Protein AF-A0A7X8X560-F1 (afdb_monomer_lite)

Sequence (135 aa):
MAQVKATNNRFFSIAGFSLLFAYLLSFLFEGQVLYSMLAYNNVVGSPYILVAIIAHFAGLFSGGFFVKSQIIARYTMLGSMVICLMATVPFYFSPSLLWAVGLIVSGYAGGCAVASWGYSLKAFTSKNQRIKSCA

Secondary structure (DSSP, 8-state):
-HHHHHHHHHHHHHHHHHHHHHHIIIIITT-HHHHHHHHHTT---HHHHHHHHHHHHHHHHHHHHH--SHHHHHHHHHHHHHHHHHTTGGGGSSS-HHHHHHHHHHHHHHHHHHHHHHHHHHHHS-GGGSHHHH-

Structure (mmCIF, N/CA/C/O backbone):
data_AF-A0A7X8X560-F1
#
_entry.id   AF-A0A7X8X560-F1
#
loop_
_atom_site.group_PDB
_atom_site.id
_atom_site.type_symbol
_atom_site.label_atom_id
_atom_site.label_alt_id
_atom_site.label_comp_id
_atom_site.label_asym_id
_atom_site.label_entity_id
_atom_site.label_seq_id
_atom_site.pdbx_PDB_ins_code
_atom_site.Cartn_x
_atom_site.Cartn_y
_atom_site.Cartn_z
_atom_site.occupancy
_atom_site.B_iso_or_equiv
_atom_site.auth_seq_id
_atom_site.auth_comp_id
_atom_site.auth_asym_id
_atom_site.auth_atom_id
_atom_site.pdbx_PDB_model_num
ATOM 1 N N . MET A 1 1 ? -21.752 -16.603 22.765 1.00 48.53 1 MET A N 1
ATOM 2 C CA . MET A 1 1 ? -21.642 -16.247 21.325 1.00 48.53 1 MET A CA 1
ATOM 3 C C . MET A 1 1 ? -20.897 -14.932 21.060 1.00 48.53 1 MET A C 1
ATOM 5 O O . MET A 1 1 ? -20.039 -14.922 20.187 1.00 48.53 1 MET A O 1
ATOM 9 N N . ALA A 1 2 ? -21.145 -13.841 21.801 1.00 50.72 2 ALA A N 1
ATOM 10 C CA . ALA A 1 2 ? -20.475 -12.547 21.567 1.00 50.72 2 ALA A CA 1
ATOM 11 C C . ALA A 1 2 ? -18.939 -12.565 21.768 1.00 50.72 2 ALA A C 1
ATOM 13 O O . ALA A 1 2 ? -18.211 -11.987 20.965 1.00 50.72 2 ALA A O 1
ATOM 14 N N . GLN A 1 3 ? -18.447 -13.283 22.784 1.00 49.31 3 GLN A N 1
ATOM 15 C CA . GLN A 1 3 ? -17.012 -13.405 23.097 1.00 49.31 3 GLN A CA 1
ATOM 16 C C . GLN A 1 3 ? -16.228 -14.149 21.995 1.00 49.31 3 GLN A C 1
ATOM 18 O O . GLN A 1 3 ? -15.208 -13.657 21.529 1.00 49.31 3 GLN A O 1
ATOM 23 N N . VAL A 1 4 ? -16.756 -15.269 21.480 1.00 51.94 4 VAL A N 1
ATOM 24 C CA . VAL A 1 4 ? -16.147 -16.032 20.364 1.00 51.94 4 VAL A CA 1
ATOM 25 C C . VAL A 1 4 ? -16.083 -15.194 19.083 1.00 51.94 4 VAL A C 1
ATOM 27 O O . VAL A 1 4 ? -15.066 -15.180 18.390 1.00 51.94 4 VAL A O 1
ATOM 30 N N . LYS A 1 5 ? -17.145 -14.427 18.793 1.00 57.38 5 LYS A N 1
ATOM 31 C CA . LYS A 1 5 ? -17.181 -13.509 17.647 1.00 57.38 5 LYS A CA 1
ATOM 32 C C . LYS A 1 5 ? -16.129 -12.402 17.785 1.00 57.38 5 LYS A C 1
ATOM 34 O O . LYS A 1 5 ? -15.497 -12.050 16.795 1.00 57.38 5 LYS A O 1
ATOM 39 N N . ALA A 1 6 ? -15.915 -11.871 18.990 1.00 58.22 6 ALA A N 1
ATOM 40 C CA . ALA A 1 6 ? -14.898 -10.854 19.258 1.00 58.22 6 ALA A CA 1
ATOM 41 C C . ALA A 1 6 ? -13.463 -11.390 19.089 1.00 58.22 6 ALA A C 1
ATOM 43 O O . ALA A 1 6 ? -12.648 -10.730 18.442 1.00 58.22 6 ALA A O 1
ATOM 44 N N . THR A 1 7 ? -13.172 -12.600 19.579 1.00 61.94 7 THR A N 1
ATOM 45 C CA . THR A 1 7 ? -11.856 -13.245 19.419 1.00 61.94 7 THR A CA 1
ATOM 46 C C . THR A 1 7 ? -11.529 -13.524 17.951 1.00 61.94 7 THR A C 1
ATOM 48 O O . THR A 1 7 ? -10.431 -13.203 17.499 1.00 61.94 7 THR A O 1
ATOM 51 N N . ASN A 1 8 ? -12.496 -14.029 17.177 1.00 71.25 8 ASN A N 1
ATOM 52 C CA . ASN A 1 8 ? -12.312 -14.281 15.744 1.00 71.25 8 ASN A CA 1
ATOM 53 C C . ASN A 1 8 ? -12.042 -12.982 14.955 1.00 71.25 8 ASN A C 1
ATOM 55 O O . ASN A 1 8 ? -11.158 -12.916 14.106 1.00 71.25 8 ASN A O 1
ATOM 59 N N . ASN A 1 9 ? -12.744 -11.898 15.299 1.00 70.56 9 ASN A N 1
ATOM 60 C CA . ASN A 1 9 ? -12.533 -10.589 14.674 1.00 70.56 9 ASN A CA 1
ATOM 61 C C . ASN A 1 9 ? -11.148 -10.004 14.974 1.00 70.56 9 ASN A C 1
ATOM 63 O O . ASN A 1 9 ? -10.551 -9.364 14.109 1.00 70.56 9 ASN A O 1
ATOM 67 N N . ARG A 1 10 ? -10.640 -10.223 16.192 1.00 73.44 10 ARG A N 1
ATOM 68 C CA . ARG A 1 10 ? -9.292 -9.805 16.584 1.00 73.44 10 ARG A CA 1
ATOM 69 C C . ARG A 1 10 ? -8.233 -10.569 15.794 1.00 73.44 10 ARG A C 1
ATOM 71 O O . ARG A 1 10 ? -7.330 -9.935 15.263 1.00 73.44 10 ARG A O 1
ATOM 78 N N . PHE A 1 11 ? -8.367 -11.891 15.674 1.00 79.88 11 PHE A N 1
ATOM 79 C CA . PHE A 1 11 ? -7.449 -12.706 14.873 1.00 79.88 11 PHE A CA 1
ATOM 80 C C . PHE A 1 11 ? -7.411 -12.238 13.415 1.00 79.88 11 PHE A C 1
ATOM 82 O O . PHE A 1 11 ? -6.337 -11.972 12.888 1.00 79.88 11 PHE A O 1
ATOM 89 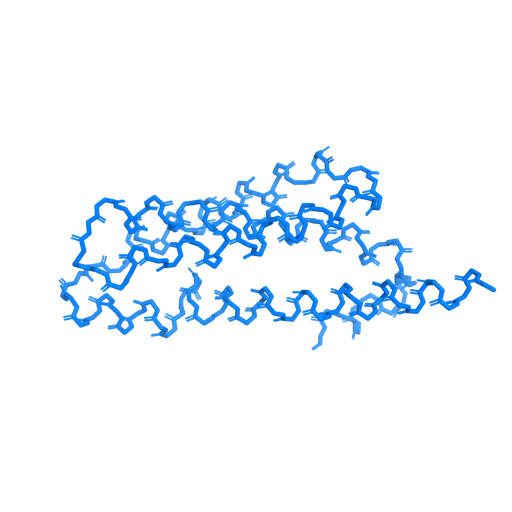N N . PHE A 1 12 ? -8.576 -12.038 12.795 1.00 76.06 12 PHE A N 1
ATOM 90 C CA . PHE A 1 12 ? -8.657 -11.571 11.412 1.00 76.06 12 PHE A CA 1
ATOM 91 C C . PHE A 1 12 ? -8.045 -10.175 11.219 1.00 76.06 12 PHE A C 1
ATOM 93 O O . PHE A 1 12 ? -7.368 -9.918 10.227 1.00 76.06 12 PHE A O 1
ATOM 100 N N . SER A 1 13 ? -8.240 -9.277 12.190 1.00 78.31 13 SER A N 1
ATOM 101 C CA . SER A 1 13 ? -7.618 -7.951 12.182 1.00 78.31 13 SER A CA 1
ATOM 102 C C . SER A 1 13 ? -6.094 -8.019 12.305 1.00 78.31 13 SER A C 1
ATOM 104 O O . SER A 1 13 ? -5.419 -7.202 11.688 1.00 78.31 13 SER A O 1
ATOM 106 N N . ILE A 1 14 ? -5.559 -8.947 13.106 1.00 82.38 14 ILE A N 1
ATOM 107 C CA . ILE A 1 14 ? -4.111 -9.148 13.262 1.00 82.38 14 ILE A CA 1
ATOM 108 C C . ILE A 1 14 ? -3.540 -9.766 11.986 1.00 82.38 14 ILE A C 1
ATOM 110 O O . ILE A 1 14 ? -2.637 -9.191 11.396 1.00 82.38 14 ILE A O 1
ATOM 114 N N . ALA A 1 15 ? -4.106 -10.881 11.520 1.00 85.62 15 ALA A N 1
ATOM 115 C CA . ALA A 1 15 ? -3.641 -11.578 10.325 1.00 85.62 15 ALA A CA 1
ATOM 116 C C . ALA A 1 15 ? -3.674 -10.671 9.088 1.00 85.62 15 ALA A C 1
ATOM 118 O O . ALA A 1 15 ? -2.690 -10.584 8.358 1.00 85.62 15 ALA A O 1
ATOM 119 N N . GLY A 1 16 ? -4.778 -9.944 8.890 1.00 85.38 16 GLY A N 1
ATOM 120 C CA . GLY A 1 16 ? -4.888 -8.968 7.815 1.00 85.38 16 GLY A CA 1
ATOM 121 C C . GLY A 1 16 ? -3.815 -7.886 7.922 1.00 85.38 16 GLY A C 1
ATOM 122 O O . GLY A 1 16 ? -3.069 -7.662 6.975 1.00 85.38 16 GLY A O 1
ATOM 123 N N . PHE A 1 17 ? -3.680 -7.254 9.087 1.00 85.75 17 PHE A N 1
ATOM 124 C CA . PHE A 1 17 ? -2.654 -6.235 9.297 1.00 85.75 17 PHE A CA 1
ATOM 125 C C . PHE A 1 17 ? -1.241 -6.747 9.014 1.00 85.75 17 PHE A C 1
ATOM 127 O O . PHE A 1 17 ? -0.513 -6.107 8.260 1.00 85.75 17 PHE A O 1
ATOM 134 N N . SER A 1 18 ? -0.876 -7.911 9.556 1.00 90.31 18 SER A N 1
ATOM 135 C CA . SER A 1 18 ? 0.435 -8.523 9.343 1.00 90.31 18 SER A CA 1
ATOM 136 C C . SER A 1 18 ? 0.706 -8.794 7.863 1.00 90.31 18 SER A C 1
ATOM 138 O O . SER A 1 18 ? 1.785 -8.466 7.378 1.00 90.31 18 SER A O 1
ATOM 140 N N . LEU A 1 19 ? -0.271 -9.334 7.124 1.00 90.38 19 LEU A N 1
ATOM 141 C CA . LEU A 1 19 ? -0.133 -9.595 5.686 1.00 90.38 19 LEU A CA 1
ATOM 142 C C . LEU A 1 19 ? 0.014 -8.304 4.874 1.00 90.38 19 LEU A C 1
ATOM 144 O O . LEU A 1 19 ? 0.882 -8.213 4.006 1.00 90.38 19 LEU A O 1
ATOM 148 N N . LEU A 1 20 ? -0.802 -7.291 5.169 1.00 90.69 20 LEU A N 1
ATOM 149 C CA . LEU A 1 20 ? -0.696 -5.990 4.514 1.00 90.69 20 LEU A CA 1
ATOM 150 C C . LEU A 1 20 ? 0.661 -5.343 4.797 1.00 90.69 20 LEU A C 1
ATOM 152 O O . LEU A 1 20 ? 1.287 -4.833 3.876 1.00 90.69 20 LEU A O 1
ATOM 156 N N . PHE A 1 21 ? 1.132 -5.365 6.044 1.00 89.94 21 PHE A N 1
ATOM 157 C CA . PHE A 1 21 ? 2.421 -4.774 6.396 1.00 89.94 21 PHE A CA 1
ATOM 158 C C . PHE A 1 21 ? 3.597 -5.531 5.787 1.00 89.94 21 PHE A C 1
ATOM 160 O O . PHE A 1 21 ? 4.552 -4.894 5.352 1.00 89.94 21 PHE A O 1
ATOM 167 N N . ALA A 1 22 ? 3.509 -6.858 5.674 1.00 92.25 22 ALA A N 1
ATOM 168 C CA . ALA A 1 22 ? 4.493 -7.635 4.931 1.00 92.25 22 ALA A CA 1
ATOM 169 C C . ALA A 1 22 ? 4.583 -7.161 3.470 1.00 92.25 22 ALA A C 1
ATOM 171 O O . ALA A 1 22 ? 5.680 -6.909 2.979 1.00 92.25 22 ALA A O 1
ATOM 172 N N . TYR A 1 23 ? 3.444 -6.948 2.802 1.00 92.88 23 TYR A N 1
ATOM 173 C CA . TYR A 1 23 ? 3.407 -6.361 1.459 1.00 92.88 23 TYR A CA 1
ATOM 174 C C . TYR A 1 23 ? 3.998 -4.943 1.422 1.00 92.88 23 TYR A C 1
ATOM 176 O O . TYR A 1 23 ? 4.865 -4.651 0.597 1.00 92.88 23 TYR A O 1
ATOM 184 N N . LEU A 1 24 ? 3.552 -4.067 2.324 1.00 90.50 24 LEU A N 1
ATOM 185 C CA . LEU A 1 24 ? 3.974 -2.668 2.371 1.00 90.50 24 LEU A CA 1
ATOM 186 C C . LEU A 1 24 ? 5.490 -2.536 2.559 1.00 90.50 24 LEU A C 1
ATOM 188 O O . LEU A 1 24 ? 6.111 -1.762 1.843 1.00 90.50 24 LEU A O 1
ATOM 192 N N . LEU A 1 25 ? 6.083 -3.311 3.470 1.00 90.62 25 LEU A N 1
ATOM 193 C CA . LEU A 1 25 ? 7.517 -3.261 3.780 1.00 90.62 25 LEU A CA 1
ATOM 194 C C . LEU A 1 25 ? 8.384 -4.024 2.772 1.00 90.62 25 LEU A C 1
ATOM 196 O O . LEU A 1 25 ? 9.548 -3.691 2.577 1.00 90.62 25 LEU A O 1
ATOM 200 N N . SER A 1 26 ? 7.849 -5.070 2.143 1.00 90.38 26 SER A N 1
ATOM 201 C CA . SER A 1 26 ? 8.593 -5.842 1.144 1.00 90.38 26 SER A CA 1
ATOM 202 C C . SER A 1 26 ? 8.622 -5.143 -0.214 1.00 90.38 26 SER A C 1
ATOM 204 O O . SER A 1 26 ? 9.643 -5.178 -0.906 1.00 90.38 26 SER A O 1
ATOM 206 N N . PHE A 1 27 ? 7.510 -4.505 -0.585 1.00 90.62 27 PHE A N 1
ATOM 207 C CA . PHE A 1 27 ? 7.286 -3.976 -1.923 1.00 90.62 27 PHE A CA 1
ATOM 208 C C . PHE A 1 27 ? 7.125 -2.452 -1.937 1.00 90.62 27 PHE A C 1
ATOM 210 O O . PHE A 1 27 ? 7.889 -1.766 -2.602 1.00 90.62 27 PHE A O 1
ATOM 217 N N . LEU A 1 28 ? 6.145 -1.904 -1.217 1.00 86.19 28 LEU A N 1
ATOM 218 C CA . LEU A 1 28 ? 5.663 -0.541 -1.472 1.00 86.19 28 LEU A CA 1
ATOM 219 C C . LEU A 1 28 ? 6.542 0.578 -0.893 1.00 86.19 28 LEU A C 1
ATOM 221 O O . LEU A 1 28 ? 6.703 1.621 -1.523 1.00 86.19 28 LEU A O 1
ATOM 225 N N . PHE A 1 29 ? 7.091 0.375 0.302 1.00 81.25 29 PHE A N 1
ATOM 226 C CA . PHE A 1 29 ? 7.888 1.357 1.030 1.00 81.25 29 PHE A CA 1
ATOM 227 C C . PHE A 1 29 ? 9.319 0.897 1.152 1.00 81.25 29 PHE A C 1
ATOM 229 O O . PHE A 1 29 ? 9.589 0.001 1.950 1.00 81.25 29 PHE A O 1
ATOM 236 N N . GLU A 1 30 ? 10.224 1.530 0.399 1.00 81.00 30 GLU A N 1
ATOM 237 C CA . GLU A 1 30 ? 11.667 1.262 0.520 1.00 81.00 30 GLU A CA 1
ATOM 238 C C . GLU A 1 30 ? 11.976 -0.253 0.437 1.00 81.00 30 GLU A C 1
ATOM 240 O O . GLU A 1 30 ? 12.941 -0.767 1.006 1.00 81.00 30 GLU A O 1
ATOM 245 N N . GLY A 1 31 ? 11.086 -0.990 -0.232 1.00 85.62 31 GLY A N 1
ATOM 246 C CA . GLY A 1 31 ? 11.010 -2.430 -0.141 1.00 85.62 31 GLY A CA 1
ATOM 247 C C . GLY A 1 31 ? 12.060 -3.064 -1.029 1.00 85.62 31 GLY A C 1
ATOM 248 O O . GLY A 1 31 ? 12.204 -2.699 -2.198 1.00 85.62 31 GLY A O 1
ATOM 249 N N . GLN A 1 32 ? 12.775 -4.053 -0.495 1.00 90.25 32 GLN A N 1
ATOM 250 C CA . GLN A 1 32 ? 13.852 -4.729 -1.224 1.00 90.25 32 GLN A CA 1
ATOM 251 C C . GLN A 1 32 ? 13.376 -5.339 -2.550 1.00 90.25 32 GLN A C 1
ATOM 253 O O . GLN A 1 32 ? 14.146 -5.385 -3.508 1.00 90.25 32 GLN A O 1
ATOM 258 N N . VAL A 1 33 ? 12.107 -5.756 -2.648 1.00 92.25 33 VAL A N 1
ATOM 259 C CA . VAL A 1 33 ? 11.555 -6.310 -3.892 1.00 92.25 33 VAL A CA 1
ATOM 260 C C . VAL A 1 33 ? 11.428 -5.228 -4.963 1.00 92.25 33 VAL A C 1
ATOM 262 O O . VAL A 1 33 ? 11.908 -5.420 -6.079 1.00 92.25 33 VAL A O 1
ATOM 265 N N . LEU A 1 34 ? 10.838 -4.076 -4.632 1.00 91.12 34 LEU A N 1
ATOM 266 C CA . LEU A 1 34 ? 10.715 -2.961 -5.574 1.00 91.12 34 LEU A CA 1
ATOM 267 C C . LEU A 1 34 ? 12.092 -2.416 -5.960 1.00 91.12 34 LEU A C 1
ATOM 269 O O . LEU A 1 34 ? 12.344 -2.178 -7.139 1.00 91.12 34 LEU A O 1
ATOM 273 N N . TYR A 1 35 ? 13.006 -2.293 -4.996 1.00 91.12 35 TYR A N 1
ATOM 274 C CA . TYR A 1 35 ? 14.380 -1.883 -5.268 1.00 91.12 35 TYR A CA 1
ATOM 275 C C . TYR A 1 35 ? 15.101 -2.816 -6.232 1.00 91.12 35 TYR A C 1
ATOM 277 O O . TYR A 1 35 ? 15.704 -2.349 -7.197 1.00 91.12 35 TYR A O 1
ATOM 285 N N . SER A 1 36 ? 14.990 -4.125 -6.012 1.00 91.88 36 SER A N 1
ATOM 286 C CA . SER A 1 36 ? 15.591 -5.127 -6.894 1.00 91.88 36 SER A CA 1
ATOM 287 C C . SER A 1 36 ? 15.017 -5.039 -8.311 1.00 91.88 36 SER A C 1
ATOM 289 O O . SER A 1 36 ?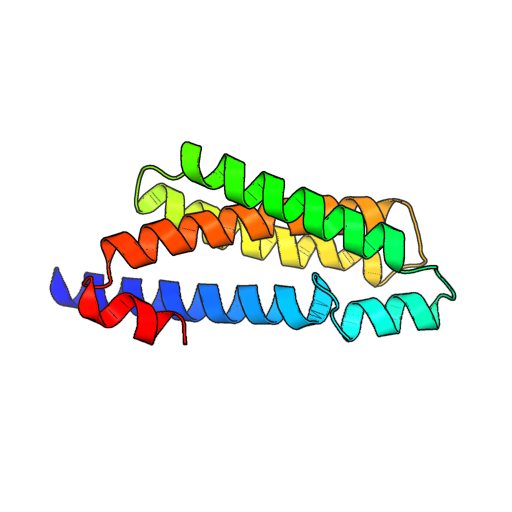 15.769 -5.100 -9.280 1.00 91.88 36 SER A O 1
ATOM 291 N N . MET A 1 37 ? 13.701 -4.828 -8.444 1.00 91.12 37 MET A N 1
ATOM 292 C CA . MET A 1 37 ? 13.039 -4.654 -9.744 1.00 91.12 37 MET A CA 1
ATOM 293 C C . MET A 1 37 ? 13.495 -3.383 -10.470 1.00 91.12 37 MET A C 1
ATOM 295 O O . MET A 1 37 ? 13.757 -3.416 -11.673 1.00 91.12 37 MET A O 1
ATOM 299 N N . LEU A 1 38 ? 13.605 -2.262 -9.755 1.00 91.81 38 LEU A N 1
ATOM 300 C CA . LEU A 1 38 ? 14.071 -0.989 -10.309 1.00 91.81 38 LEU A CA 1
ATOM 301 C C . LEU A 1 38 ? 15.537 -1.075 -10.750 1.00 91.81 38 LEU A C 1
ATOM 303 O O . LEU A 1 38 ? 15.864 -0.647 -11.856 1.00 91.81 38 LEU A O 1
ATOM 307 N N . ALA A 1 39 ? 16.393 -1.684 -9.923 1.00 92.31 39 ALA A N 1
ATOM 308 C CA . ALA A 1 39 ? 17.802 -1.902 -10.230 1.00 92.31 39 ALA A CA 1
ATOM 309 C C . ALA A 1 39 ? 17.982 -2.820 -11.447 1.00 92.31 39 ALA A C 1
ATOM 311 O O . ALA A 1 39 ? 18.727 -2.477 -12.362 1.00 92.31 39 ALA A O 1
ATOM 312 N N . TYR A 1 40 ? 17.247 -3.937 -11.505 1.00 93.12 40 TYR A N 1
ATOM 313 C CA . TYR A 1 40 ? 17.271 -4.863 -12.642 1.00 93.12 40 TYR A CA 1
ATOM 314 C C . TYR A 1 40 ? 16.901 -4.173 -13.964 1.00 93.12 40 TYR A C 1
ATOM 316 O O . TYR A 1 40 ? 17.507 -4.434 -15.000 1.00 93.12 40 TYR A O 1
ATOM 324 N N . ASN A 1 41 ? 15.940 -3.248 -13.922 1.00 91.12 41 ASN A N 1
ATOM 325 C CA . ASN A 1 41 ? 15.479 -2.514 -15.097 1.00 91.12 41 ASN A CA 1
ATOM 326 C C . ASN A 1 41 ? 16.220 -1.183 -15.345 1.00 91.12 41 ASN A C 1
ATOM 328 O O . ASN A 1 41 ? 15.836 -0.445 -16.250 1.00 91.12 41 ASN A O 1
ATOM 332 N N . ASN A 1 42 ? 17.271 -0.863 -14.576 1.00 91.25 42 ASN A N 1
ATOM 333 C CA . ASN A 1 42 ? 18.024 0.400 -14.657 1.00 91.25 42 ASN A CA 1
ATOM 334 C C . ASN A 1 42 ? 17.142 1.666 -14.538 1.00 91.25 42 ASN A C 1
ATOM 336 O O . ASN A 1 42 ? 17.396 2.686 -15.181 1.00 91.25 42 ASN A O 1
ATOM 340 N N . VAL A 1 43 ? 16.091 1.609 -13.714 1.00 91.12 43 VAL A N 1
ATOM 341 C CA . VAL A 1 43 ? 15.141 2.712 -13.501 1.00 91.12 43 VAL A CA 1
ATOM 342 C C . VAL A 1 43 ? 15.473 3.465 -12.213 1.00 91.12 43 VAL A C 1
ATOM 344 O O . VAL A 1 43 ? 15.709 2.866 -11.164 1.00 91.12 43 VAL A O 1
ATOM 347 N N . VAL A 1 44 ? 15.432 4.800 -12.259 1.00 89.12 44 VAL A N 1
ATOM 348 C CA . VAL A 1 44 ? 15.610 5.645 -11.068 1.00 89.12 44 VAL A CA 1
ATOM 349 C C . VAL A 1 44 ? 14.427 5.455 -10.111 1.00 89.12 44 VAL A C 1
ATOM 351 O O . VAL A 1 44 ? 13.291 5.793 -10.440 1.00 89.12 44 VAL A O 1
ATOM 354 N N . GLY A 1 45 ? 14.693 4.928 -8.912 1.00 86.62 45 GLY A N 1
ATOM 355 C CA . GLY A 1 45 ? 13.656 4.529 -7.951 1.00 86.62 45 GLY A CA 1
ATOM 356 C C . GLY A 1 45 ? 13.016 5.646 -7.124 1.00 86.62 45 GLY A C 1
ATOM 357 O O . GLY A 1 45 ? 11.840 5.552 -6.779 1.00 86.62 45 GLY A O 1
ATOM 358 N N . SER A 1 46 ? 13.756 6.722 -6.844 1.00 88.94 46 SER A N 1
ATOM 359 C CA . SER A 1 46 ? 13.308 7.846 -6.002 1.00 88.94 46 SER A CA 1
ATOM 360 C C . SER A 1 46 ? 11.893 8.378 -6.324 1.00 88.94 46 SER A C 1
ATOM 362 O O . SER A 1 46 ? 11.069 8.444 -5.407 1.00 88.94 46 SER A O 1
ATOM 364 N N . PRO A 1 47 ? 11.528 8.685 -7.590 1.00 91.31 47 PRO A N 1
ATOM 365 C CA . PRO A 1 47 ? 10.187 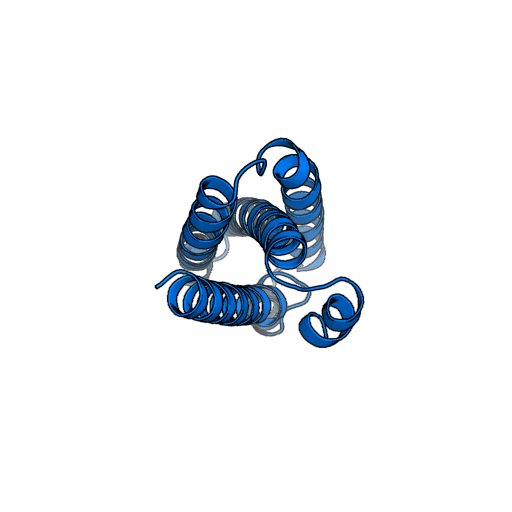9.192 -7.899 1.00 91.31 47 PRO A CA 1
ATOM 366 C C . PRO A 1 47 ? 9.073 8.163 -7.652 1.00 91.31 47 PRO A C 1
ATOM 368 O O . PRO A 1 47 ? 7.989 8.534 -7.202 1.00 91.31 47 PRO A O 1
ATOM 371 N N . TYR A 1 48 ? 9.334 6.876 -7.905 1.00 91.56 48 TYR A N 1
ATOM 372 C CA . TYR A 1 48 ? 8.372 5.792 -7.677 1.00 91.56 48 TYR A CA 1
ATOM 373 C C . TYR A 1 48 ? 8.063 5.616 -6.187 1.00 91.56 48 TYR A C 1
ATOM 375 O O . TYR A 1 48 ? 6.906 5.453 -5.800 1.00 91.56 48 TYR A O 1
ATOM 383 N N . ILE A 1 49 ? 9.085 5.705 -5.340 1.00 91.50 49 ILE A N 1
ATOM 384 C CA . ILE A 1 49 ? 8.916 5.578 -3.891 1.00 91.50 49 ILE A CA 1
ATOM 385 C C . ILE A 1 49 ? 8.215 6.811 -3.324 1.00 91.50 49 ILE A C 1
ATOM 387 O O . ILE A 1 49 ? 7.258 6.684 -2.559 1.00 91.50 49 ILE A O 1
ATOM 391 N N . LEU A 1 50 ? 8.629 8.010 -3.744 1.00 93.12 50 LEU A N 1
ATOM 392 C CA . LEU A 1 50 ? 8.021 9.251 -3.276 1.00 93.12 50 LEU A CA 1
ATOM 393 C C . LEU A 1 50 ? 6.523 9.306 -3.604 1.00 93.12 50 LEU A C 1
ATOM 395 O O . LEU A 1 50 ? 5.719 9.662 -2.740 1.00 93.12 50 LEU A O 1
ATOM 399 N N . VAL A 1 51 ? 6.127 8.918 -4.822 1.00 93.62 51 VAL A N 1
ATOM 400 C CA . VAL A 1 51 ? 4.709 8.933 -5.206 1.00 93.62 51 VAL A CA 1
ATOM 401 C C . VAL A 1 51 ? 3.894 7.897 -4.425 1.00 93.62 51 VAL A C 1
ATOM 403 O O . VAL A 1 51 ? 2.776 8.201 -4.007 1.00 93.62 51 VAL A O 1
ATOM 406 N N . ALA A 1 52 ? 4.465 6.718 -4.147 1.00 94.38 52 ALA A N 1
ATOM 407 C CA . ALA A 1 52 ? 3.836 5.702 -3.303 1.00 94.38 52 ALA A CA 1
ATOM 408 C C . ALA A 1 52 ? 3.599 6.224 -1.875 1.00 94.38 52 ALA A C 1
ATOM 410 O O . ALA A 1 52 ? 2.505 6.064 -1.327 1.00 94.38 52 ALA A O 1
ATOM 411 N N . ILE A 1 53 ? 4.595 6.910 -1.298 1.00 93.94 53 ILE A N 1
ATOM 412 C CA . ILE A 1 53 ? 4.510 7.518 0.036 1.00 93.94 53 ILE A CA 1
ATOM 413 C C . ILE A 1 53 ? 3.411 8.581 0.087 1.00 93.94 53 ILE A C 1
ATOM 415 O O . ILE A 1 53 ? 2.550 8.532 0.970 1.00 93.94 53 ILE A O 1
ATOM 419 N N . ILE A 1 54 ? 3.400 9.516 -0.867 1.00 96.06 54 ILE A N 1
ATOM 420 C CA . ILE A 1 54 ? 2.386 10.579 -0.936 1.00 96.06 54 ILE A CA 1
ATOM 421 C C . ILE A 1 54 ? 0.983 9.973 -1.060 1.00 96.06 54 ILE A C 1
ATOM 423 O O . ILE A 1 54 ? 0.075 10.350 -0.314 1.00 96.06 54 ILE A O 1
ATOM 427 N N . ALA A 1 55 ? 0.807 9.001 -1.960 1.00 96.88 55 ALA A N 1
ATOM 428 C CA . ALA A 1 55 ? -0.468 8.320 -2.150 1.00 96.88 55 ALA A CA 1
ATOM 429 C C . ALA A 1 55 ? -0.922 7.592 -0.877 1.00 96.88 55 ALA A C 1
ATOM 431 O O . ALA A 1 55 ? -2.096 7.662 -0.509 1.00 96.88 55 ALA A O 1
ATOM 432 N N . HIS A 1 56 ? 0.001 6.952 -0.157 1.00 96.12 56 HIS A N 1
ATOM 433 C CA . HIS A 1 56 ? -0.313 6.282 1.098 1.00 96.12 56 HIS A CA 1
ATOM 434 C C . HIS A 1 56 ? -0.762 7.244 2.193 1.00 96.12 56 HIS A C 1
ATOM 436 O O . HIS A 1 56 ? -1.767 6.982 2.857 1.00 96.12 56 HIS A O 1
ATOM 442 N N . PHE A 1 57 ? -0.082 8.380 2.358 1.00 95.19 57 PHE A N 1
ATOM 443 C CA . PHE A 1 57 ? -0.531 9.412 3.293 1.00 95.19 57 PHE A CA 1
ATOM 444 C C . PHE A 1 57 ? -1.912 9.961 2.918 1.00 95.19 57 PHE A C 1
ATOM 446 O O . PHE A 1 57 ? -2.752 10.143 3.802 1.00 95.19 57 PHE A O 1
ATOM 453 N N . ALA A 1 58 ? -2.192 10.150 1.625 1.00 96.50 58 ALA A N 1
ATOM 454 C CA . ALA A 1 58 ? -3.519 10.552 1.160 1.00 96.50 58 ALA A CA 1
ATOM 455 C C . ALA A 1 58 ? -4.595 9.498 1.491 1.00 96.50 58 ALA A C 1
ATOM 457 O O . ALA A 1 58 ? -5.689 9.843 1.953 1.00 96.50 58 ALA A O 1
ATOM 458 N N . GLY A 1 59 ? -4.285 8.211 1.319 1.00 95.88 59 GLY A N 1
ATOM 459 C CA . GLY A 1 59 ? -5.157 7.099 1.705 1.00 95.88 59 GLY A CA 1
ATOM 460 C C . GLY A 1 59 ? -5.413 7.047 3.210 1.00 95.88 59 GLY A C 1
ATOM 461 O O . GLY A 1 59 ? -6.556 6.940 3.650 1.00 95.88 59 GLY A O 1
ATOM 462 N N . LEU A 1 60 ? -4.364 7.205 4.017 1.00 94.19 60 LEU A N 1
ATOM 463 C CA . LEU A 1 60 ? -4.462 7.224 5.477 1.00 94.19 60 LEU A CA 1
ATOM 464 C C . LEU A 1 60 ? -5.335 8.385 5.968 1.00 94.19 60 LEU A C 1
ATOM 466 O O . LEU A 1 60 ? -6.226 8.191 6.799 1.00 94.19 60 LEU A O 1
ATOM 470 N N . PHE A 1 61 ? -5.101 9.582 5.425 1.00 93.88 61 PHE A N 1
ATOM 471 C CA . PHE A 1 61 ? -5.847 10.784 5.777 1.00 93.88 61 PHE A CA 1
ATOM 472 C C . PHE A 1 61 ? -7.327 10.650 5.406 1.00 93.88 61 PHE A C 1
ATOM 474 O O . PHE A 1 61 ? -8.202 10.843 6.247 1.00 93.88 61 PHE A O 1
ATOM 481 N N . SER A 1 62 ? -7.616 10.253 4.165 1.00 93.31 62 SER A N 1
ATOM 482 C CA . SER A 1 62 ? -8.992 10.108 3.678 1.00 93.31 62 SER A CA 1
ATOM 483 C C . SER A 1 62 ? -9.743 8.944 4.342 1.00 93.31 62 SER A C 1
ATOM 485 O O . SER A 1 62 ? -10.910 9.091 4.717 1.00 93.31 62 SER A O 1
ATOM 487 N N . GLY A 1 63 ? -9.071 7.816 4.593 1.00 86.75 63 GLY A N 1
ATOM 488 C CA . GLY A 1 63 ? -9.634 6.653 5.281 1.00 86.75 63 GLY A CA 1
ATOM 489 C C . GLY A 1 63 ? -10.148 6.967 6.690 1.00 86.75 63 GLY A C 1
ATOM 490 O O . GLY A 1 63 ? -11.157 6.399 7.113 1.00 86.75 63 GLY A O 1
ATOM 491 N N . GLY A 1 64 ? -9.537 7.932 7.387 1.00 81.62 64 GLY A N 1
ATOM 492 C CA . GLY A 1 64 ? -10.012 8.413 8.688 1.00 81.62 64 GLY A CA 1
ATOM 493 C C . GLY A 1 64 ? -11.411 9.046 8.654 1.00 81.62 64 GLY A C 1
ATOM 494 O O . GLY A 1 64 ? -12.139 8.976 9.645 1.00 81.62 64 GLY A O 1
ATOM 495 N N . PHE A 1 65 ? -11.824 9.611 7.514 1.00 86.56 65 PHE A N 1
ATOM 496 C CA . PHE A 1 65 ? -13.154 10.205 7.342 1.00 86.56 65 PHE A CA 1
ATOM 497 C C . PHE A 1 65 ? -14.208 9.180 6.912 1.00 86.56 65 PHE A C 1
ATOM 499 O O . PHE A 1 65 ? -15.364 9.274 7.335 1.00 86.56 65 PHE A O 1
ATOM 506 N N . PHE A 1 66 ? -13.826 8.199 6.088 1.00 84.69 66 PHE A N 1
ATOM 507 C CA . PHE A 1 66 ? -14.758 7.221 5.519 1.00 84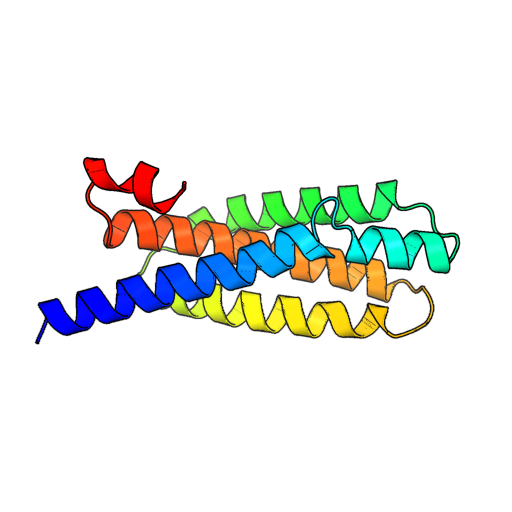.69 66 PHE A CA 1
ATOM 508 C C . PHE A 1 66 ? -15.040 6.032 6.446 1.00 84.69 66 PHE A C 1
ATOM 510 O O . PHE A 1 66 ? -16.154 5.502 6.465 1.00 84.69 66 PHE A O 1
ATOM 517 N N . VAL A 1 67 ? -14.067 5.614 7.259 1.00 88.00 67 VAL A N 1
ATOM 518 C CA . VAL A 1 67 ? -14.195 4.413 8.093 1.00 88.00 67 VAL A CA 1
ATOM 519 C C . VAL A 1 67 ? -14.866 4.744 9.428 1.00 88.00 67 VAL A C 1
ATOM 521 O O . VAL A 1 67 ? -14.221 4.958 10.453 1.00 88.00 67 VAL A O 1
ATOM 524 N N . LYS A 1 68 ? -16.203 4.784 9.417 1.00 87.00 68 LYS A N 1
ATOM 525 C CA . LYS A 1 68 ? -17.018 5.100 10.608 1.00 87.00 68 LYS A CA 1
ATOM 526 C C . LYS A 1 68 ? -17.624 3.881 11.305 1.00 87.00 68 LYS A C 1
ATOM 528 O O . LYS A 1 68 ? -18.072 3.995 12.447 1.00 87.00 68 LYS A O 1
ATOM 533 N N . SER A 1 69 ? -17.639 2.719 10.652 1.00 86.62 69 SER A N 1
ATOM 534 C CA . SER A 1 69 ? -18.223 1.488 11.196 1.00 86.62 69 SER A CA 1
ATOM 535 C C . SER A 1 69 ? -17.271 0.302 11.092 1.00 86.62 69 SER A C 1
ATOM 537 O O . SER A 1 69 ? -16.404 0.244 10.220 1.00 86.62 69 SER A O 1
ATOM 539 N N . GLN A 1 70 ? -17.478 -0.687 11.963 1.00 82.69 70 GLN A N 1
ATOM 540 C CA . GLN A 1 70 ? -16.696 -1.923 11.960 1.00 82.69 70 GLN A CA 1
ATOM 541 C C . GLN A 1 70 ? -16.836 -2.724 10.661 1.00 82.69 70 GLN A C 1
ATOM 543 O O . GLN A 1 70 ? -15.888 -3.362 10.217 1.00 82.69 70 GLN A O 1
ATOM 548 N N . ILE A 1 71 ? -18.018 -2.686 10.050 1.00 86.12 71 ILE A N 1
ATOM 549 C CA . ILE A 1 71 ? -18.282 -3.378 8.789 1.00 86.12 71 ILE A CA 1
ATOM 550 C C . ILE A 1 71 ? -17.483 -2.715 7.664 1.00 86.12 71 ILE A C 1
ATOM 552 O O . ILE A 1 71 ? -16.775 -3.407 6.937 1.00 86.12 71 ILE A O 1
ATOM 556 N N . ILE A 1 72 ? -17.522 -1.380 7.585 1.00 90.06 72 ILE A N 1
ATOM 557 C CA . ILE A 1 72 ? -16.765 -0.611 6.587 1.00 90.06 72 ILE A CA 1
ATOM 558 C C . ILE A 1 72 ? -15.265 -0.846 6.774 1.00 90.06 72 ILE A C 1
ATOM 560 O O . ILE A 1 72 ? -14.586 -1.166 5.809 1.00 90.06 72 ILE A O 1
ATOM 564 N N . ALA A 1 73 ? -14.759 -0.800 8.011 1.00 89.62 73 ALA A N 1
ATOM 565 C CA . ALA A 1 73 ? -13.343 -1.035 8.297 1.00 89.62 73 ALA A CA 1
ATOM 566 C C . ALA A 1 73 ? -12.841 -2.383 7.747 1.00 89.62 73 ALA A C 1
ATOM 568 O O . ALA A 1 73 ? -11.769 -2.464 7.153 1.00 89.62 73 ALA A O 1
ATOM 569 N N . ARG A 1 74 ? -13.623 -3.453 7.910 1.00 87.31 74 ARG A N 1
ATOM 570 C CA . ARG A 1 74 ? -13.235 -4.785 7.422 1.00 87.31 74 ARG A CA 1
ATOM 571 C C . ARG A 1 74 ? -13.234 -4.875 5.909 1.00 87.31 74 ARG A C 1
ATOM 573 O O . ARG A 1 74 ? -12.282 -5.404 5.345 1.00 87.31 74 ARG A O 1
ATOM 580 N N . TYR A 1 75 ? -14.292 -4.380 5.270 1.00 90.62 75 TYR A N 1
ATOM 581 C CA . TYR A 1 75 ? -14.395 -4.423 3.815 1.00 90.62 75 TYR A CA 1
ATOM 582 C C . TYR A 1 75 ? -13.342 -3.541 3.152 1.00 90.62 75 TYR A C 1
ATOM 584 O O . TYR A 1 75 ? -12.718 -3.987 2.196 1.00 90.62 75 TYR A O 1
ATOM 592 N N . THR A 1 76 ? -13.074 -2.350 3.694 1.00 92.88 76 THR A N 1
ATOM 593 C CA . THR A 1 76 ? -11.991 -1.488 3.211 1.00 92.88 76 THR A CA 1
ATOM 594 C C . THR A 1 76 ? -10.638 -2.173 3.373 1.00 92.88 76 THR A C 1
ATOM 596 O O . THR A 1 76 ? -9.869 -2.211 2.422 1.00 92.88 76 THR A O 1
ATOM 599 N N . MET A 1 77 ? -10.357 -2.788 4.528 1.00 91.50 77 MET A N 1
ATOM 600 C CA . MET A 1 77 ? -9.101 -3.513 4.743 1.00 91.50 77 MET A CA 1
ATOM 601 C C . MET A 1 77 ? -8.914 -4.664 3.737 1.00 91.50 77 MET A C 1
ATOM 603 O O . MET A 1 77 ? -7.857 -4.761 3.119 1.00 91.50 77 MET A O 1
ATOM 607 N N . LEU A 1 78 ? -9.935 -5.506 3.537 1.00 91.75 78 LEU A N 1
ATOM 608 C CA . LEU A 1 78 ? -9.861 -6.632 2.597 1.00 91.75 78 LEU A CA 1
ATOM 609 C C . LEU A 1 78 ? -9.804 -6.187 1.137 1.00 91.75 78 LEU A C 1
ATOM 611 O O . LEU A 1 78 ? -8.992 -6.701 0.372 1.00 91.75 78 LEU A O 1
ATOM 615 N N . GLY A 1 79 ? -10.638 -5.220 0.755 1.00 94.19 79 GLY A N 1
ATOM 616 C CA . GLY A 1 79 ? -10.647 -4.663 -0.594 1.00 94.19 79 GLY A CA 1
ATOM 617 C C . GLY A 1 79 ? -9.291 -4.065 -0.949 1.00 94.19 79 GLY A C 1
ATOM 618 O O . GLY A 1 79 ? -8.738 -4.372 -2.000 1.00 94.19 79 GLY A O 1
ATOM 619 N N . SER A 1 80 ? -8.700 -3.301 -0.031 1.00 94.44 80 SER A N 1
ATOM 620 C CA . SER A 1 80 ? -7.361 -2.752 -0.212 1.00 94.44 80 SER A CA 1
ATOM 621 C C . SER A 1 80 ? -6.283 -3.821 -0.365 1.00 94.44 80 SER A C 1
ATOM 623 O O . SER A 1 80 ? -5.404 -3.650 -1.199 1.00 94.44 80 SER A O 1
ATOM 625 N N . MET A 1 81 ? -6.338 -4.931 0.381 1.00 93.19 81 MET A N 1
ATOM 626 C CA . MET A 1 81 ? -5.382 -6.037 0.201 1.00 93.19 81 MET A CA 1
ATOM 627 C C . MET A 1 81 ? -5.456 -6.623 -1.206 1.00 93.19 81 MET A C 1
ATOM 629 O O . MET A 1 81 ? -4.425 -6.815 -1.846 1.00 93.19 81 MET A O 1
ATOM 633 N N . VAL A 1 82 ? -6.671 -6.869 -1.703 1.00 95.56 82 VAL A N 1
ATOM 634 C CA . VAL A 1 82 ? -6.880 -7.380 -3.064 1.00 95.56 82 VAL A CA 1
ATOM 635 C C . VAL A 1 82 ? -6.358 -6.382 -4.096 1.00 95.56 82 VAL A C 1
ATOM 637 O O . VAL A 1 82 ? -5.632 -6.771 -5.008 1.00 95.56 82 VAL A O 1
ATOM 640 N N . ILE A 1 83 ? -6.662 -5.092 -3.925 1.00 96.38 83 ILE A N 1
ATOM 641 C CA . ILE A 1 83 ? -6.173 -4.024 -4.804 1.00 96.38 83 ILE A CA 1
ATOM 642 C C . ILE A 1 83 ? -4.640 -3.975 -4.806 1.00 96.38 83 ILE A C 1
ATOM 644 O O . ILE A 1 83 ? -4.047 -3.918 -5.878 1.00 96.38 83 ILE A O 1
ATOM 648 N N . CYS A 1 84 ? -3.994 -4.046 -3.639 1.00 95.00 84 CYS A N 1
ATOM 649 C CA . CYS A 1 84 ? -2.536 -4.053 -3.519 1.00 95.00 84 CYS A CA 1
ATOM 650 C C . CYS A 1 84 ? -1.893 -5.224 -4.274 1.00 95.00 84 CYS A C 1
ATOM 652 O O . CYS A 1 84 ? -0.916 -5.019 -4.990 1.00 95.00 84 CYS A O 1
ATOM 654 N N . LEU A 1 85 ? -2.458 -6.431 -4.163 1.00 93.44 85 LEU A N 1
ATOM 655 C CA . LEU A 1 85 ? -1.956 -7.605 -4.884 1.00 93.44 85 LEU A CA 1
ATOM 656 C C . LEU A 1 85 ? -2.129 -7.459 -6.402 1.00 93.44 85 LEU A C 1
ATOM 658 O O . LEU A 1 85 ? -1.196 -7.713 -7.161 1.00 93.44 85 LEU A O 1
ATOM 662 N N . MET A 1 86 ? -3.299 -6.996 -6.850 1.00 95.62 86 MET A N 1
ATOM 663 C CA . MET A 1 86 ? -3.569 -6.764 -8.273 1.00 95.62 86 MET A CA 1
ATOM 664 C C . MET A 1 86 ? -2.672 -5.667 -8.859 1.00 95.62 86 MET A C 1
ATOM 666 O O . MET A 1 86 ? -2.187 -5.790 -9.981 1.00 95.62 86 MET A O 1
ATOM 670 N N . ALA A 1 87 ? -2.400 -4.614 -8.090 1.00 94.88 87 ALA A N 1
ATOM 671 C CA . ALA A 1 87 ? -1.537 -3.507 -8.487 1.00 94.88 87 ALA A CA 1
ATOM 672 C C . ALA A 1 87 ? -0.052 -3.894 -8.623 1.00 94.88 87 ALA A C 1
ATOM 674 O O . ALA A 1 87 ? 0.722 -3.128 -9.195 1.00 94.88 87 ALA A O 1
ATOM 675 N N . THR A 1 88 ? 0.349 -5.078 -8.146 1.00 92.88 88 THR A N 1
ATOM 676 C CA . THR A 1 88 ? 1.696 -5.631 -8.358 1.00 92.88 88 THR A CA 1
ATOM 677 C C . THR A 1 88 ? 1.834 -6.350 -9.701 1.00 92.88 88 THR A C 1
ATOM 679 O O . THR A 1 88 ? 2.945 -6.469 -10.208 1.00 92.88 88 THR A O 1
ATOM 682 N N . VAL A 1 89 ? 0.734 -6.764 -10.342 1.00 94.50 89 VAL A N 1
ATOM 683 C CA . VAL A 1 89 ? 0.763 -7.469 -11.639 1.00 94.50 89 VAL A CA 1
ATOM 684 C C . VAL A 1 89 ? 1.565 -6.723 -12.726 1.00 94.50 89 VAL A C 1
ATOM 686 O O . VAL A 1 89 ? 2.356 -7.375 -13.409 1.00 94.50 89 VAL A O 1
ATOM 689 N N . PRO A 1 90 ? 1.470 -5.385 -12.883 1.00 94.62 90 PRO A N 1
ATOM 690 C CA . PRO A 1 90 ? 2.264 -4.652 -13.874 1.00 94.62 90 PRO A CA 1
ATOM 691 C C . PRO A 1 90 ? 3.787 -4.793 -13.733 1.00 94.62 90 PRO A C 1
ATOM 693 O O . PRO A 1 90 ? 4.501 -4.622 -14.718 1.00 94.62 90 PRO A O 1
ATOM 696 N N . PHE A 1 91 ? 4.292 -5.119 -12.540 1.00 92.19 91 PHE A N 1
ATOM 697 C CA . PHE A 1 91 ? 5.728 -5.236 -12.266 1.00 92.19 91 PHE A CA 1
ATOM 698 C C . PHE A 1 91 ? 6.355 -6.537 -12.781 1.00 92.19 91 PHE A C 1
ATOM 700 O O . PHE A 1 91 ? 7.575 -6.661 -12.785 1.00 92.19 91 PHE A O 1
ATOM 707 N N . TYR A 1 92 ? 5.541 -7.486 -13.255 1.00 91.19 92 TYR A N 1
ATOM 708 C CA . TYR A 1 92 ? 6.025 -8.663 -13.984 1.00 91.19 92 TYR A CA 1
ATOM 709 C C . TYR A 1 92 ? 6.371 -8.360 -15.450 1.00 91.19 92 TYR A C 1
ATOM 711 O O . TYR A 1 92 ? 6.954 -9.202 -16.129 1.00 91.19 92 TYR A O 1
ATOM 719 N N . PHE A 1 93 ? 6.012 -7.174 -15.943 1.00 92.38 93 PHE A N 1
ATOM 720 C CA . PHE A 1 93 ? 6.254 -6.735 -17.314 1.00 92.38 93 PHE A CA 1
ATOM 721 C C . PHE A 1 93 ? 7.285 -5.606 -17.352 1.00 92.38 93 PHE A C 1
ATOM 723 O O . PHE A 1 93 ? 7.635 -5.026 -16.322 1.00 92.38 93 PHE A O 1
ATOM 730 N N . SER A 1 94 ? 7.756 -5.272 -18.556 1.00 91.06 94 SER A N 1
ATOM 731 C CA . SER A 1 94 ? 8.713 -4.184 -18.764 1.00 91.06 94 SER A CA 1
ATOM 732 C C . SER A 1 94 ? 8.228 -2.854 -18.156 1.00 91.06 94 SER A C 1
ATOM 734 O O . SER A 1 94 ? 7.017 -2.585 -18.158 1.00 91.06 94 SER A O 1
ATOM 736 N N . PRO A 1 95 ? 9.153 -2.003 -17.667 1.00 92.12 95 PRO A N 1
ATOM 737 C CA . PRO A 1 95 ? 8.812 -0.725 -17.056 1.00 92.12 95 PRO A CA 1
ATOM 738 C C . PRO A 1 95 ? 7.909 0.113 -17.955 1.00 92.12 95 PRO A C 1
ATOM 740 O O . PRO A 1 95 ? 8.191 0.335 -19.132 1.00 92.12 95 PRO A O 1
ATOM 743 N N . SER A 1 96 ? 6.806 0.583 -17.386 1.00 92.62 96 SER A N 1
ATOM 744 C CA . SER A 1 96 ? 5.805 1.378 -18.090 1.00 92.62 96 SER A CA 1
ATOM 745 C C . SER A 1 96 ? 5.087 2.301 -17.112 1.00 92.62 96 SER A C 1
ATOM 747 O O . SER A 1 96 ? 5.235 2.179 -15.895 1.00 92.62 96 SER A O 1
ATOM 749 N N . LEU A 1 97 ? 4.247 3.201 -17.629 1.00 92.62 97 LEU A N 1
ATOM 750 C CA . LEU A 1 97 ? 3.415 4.081 -16.801 1.00 92.62 97 LEU A CA 1
ATOM 751 C C . LEU A 1 97 ? 2.554 3.297 -15.787 1.00 92.62 97 LEU A C 1
ATOM 753 O O . LEU A 1 97 ? 2.224 3.809 -14.717 1.00 92.62 97 LEU A O 1
ATOM 757 N N . LEU A 1 98 ? 2.236 2.033 -16.093 1.00 94.50 98 LEU A N 1
ATOM 758 C CA . LEU A 1 98 ? 1.478 1.141 -15.218 1.00 94.50 98 LEU A CA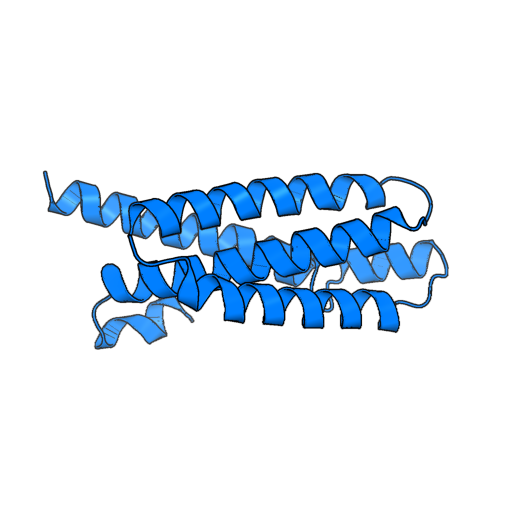 1
ATOM 759 C C . LEU A 1 98 ? 2.178 0.872 -13.882 1.00 94.50 98 LEU A C 1
ATOM 761 O O . LEU A 1 98 ? 1.493 0.601 -12.902 1.00 94.50 98 LEU A O 1
ATOM 765 N N . TRP A 1 99 ? 3.509 0.979 -13.811 1.00 94.88 99 TRP A N 1
ATOM 766 C CA . TRP A 1 99 ? 4.243 0.849 -12.551 1.00 94.88 99 TRP A CA 1
ATOM 767 C C . TRP A 1 99 ? 3.895 1.995 -11.602 1.00 94.88 99 TRP A C 1
ATOM 769 O O . TRP A 1 99 ? 3.538 1.763 -10.450 1.00 94.88 99 TRP A O 1
ATOM 779 N N . ALA A 1 100 ? 3.922 3.234 -12.099 1.00 93.56 100 ALA A N 1
ATOM 780 C CA . ALA A 1 100 ? 3.569 4.408 -11.306 1.00 93.56 100 ALA A CA 1
ATOM 781 C C . ALA A 1 100 ? 2.092 4.369 -10.890 1.00 93.56 100 ALA A C 1
ATOM 783 O O . ALA A 1 100 ? 1.775 4.595 -9.724 1.00 93.56 100 ALA A O 1
ATOM 784 N N . VAL A 1 101 ? 1.195 4.009 -11.816 1.00 96.06 101 VAL A N 1
ATOM 785 C CA . VAL A 1 101 ? -0.233 3.818 -11.512 1.00 96.06 101 VAL A CA 1
ATOM 786 C C . VAL A 1 101 ? -0.420 2.737 -10.447 1.00 96.06 101 VAL A C 1
ATOM 788 O O . VAL A 1 101 ? -1.152 2.957 -9.486 1.00 96.06 101 VAL A O 1
ATOM 791 N N . GLY A 1 102 ? 0.281 1.606 -10.574 1.00 95.44 102 GLY A N 1
ATOM 792 C CA . GLY A 1 102 ? 0.262 0.517 -9.602 1.00 95.44 102 GLY A CA 1
ATOM 793 C C . GLY A 1 102 ? 0.653 0.989 -8.204 1.00 95.44 102 GLY A C 1
ATOM 794 O O . GLY A 1 102 ? -0.095 0.743 -7.263 1.00 95.44 102 GLY A O 1
ATOM 795 N N . LEU A 1 103 ? 1.752 1.740 -8.070 1.00 95.31 103 LEU A N 1
ATOM 796 C CA . LEU A 1 103 ? 2.204 2.274 -6.777 1.00 95.31 103 LEU A CA 1
ATOM 797 C C . LEU A 1 103 ? 1.278 3.339 -6.196 1.00 95.31 103 LEU A C 1
ATOM 799 O O . LEU A 1 103 ? 1.108 3.395 -4.982 1.00 95.31 103 LEU A O 1
ATOM 803 N N . ILE A 1 104 ? 0.670 4.186 -7.028 1.00 96.69 104 ILE A N 1
ATOM 804 C CA . ILE A 1 104 ? -0.314 5.170 -6.557 1.00 96.69 104 ILE A CA 1
ATOM 805 C C . ILE A 1 104 ? -1.542 4.442 -6.007 1.00 96.69 104 ILE A C 1
ATOM 807 O O . ILE A 1 104 ? -2.003 4.736 -4.903 1.00 96.69 104 ILE A O 1
ATOM 811 N N . VAL A 1 105 ? -2.059 3.475 -6.767 1.00 97.00 105 VAL A N 1
ATOM 812 C CA . VAL A 1 105 ? -3.259 2.715 -6.410 1.00 97.00 105 VAL A CA 1
ATOM 813 C C . VAL A 1 105 ? -3.015 1.867 -5.163 1.00 97.00 105 VAL A C 1
ATOM 815 O O . VAL A 1 105 ? -3.804 1.946 -4.220 1.00 97.00 105 VAL A O 1
ATOM 818 N N . SER A 1 106 ? -1.922 1.100 -5.111 1.00 96.06 106 SER A N 1
ATOM 819 C CA . SER A 1 106 ? -1.580 0.297 -3.932 1.00 96.06 106 SER A CA 1
ATOM 820 C C . SER A 1 106 ? -1.158 1.159 -2.742 1.00 96.06 106 SER A C 1
ATOM 822 O O . SER A 1 106 ? -1.502 0.828 -1.610 1.00 96.06 106 SER A O 1
ATOM 824 N N . GLY A 1 107 ? -0.497 2.297 -2.981 1.00 96.50 107 GLY A N 1
ATOM 825 C CA . GLY A 1 107 ? -0.176 3.322 -1.982 1.00 96.50 107 GLY A CA 1
ATOM 826 C C . GLY A 1 107 ? -1.426 3.789 -1.268 1.00 96.50 107 GLY A C 1
ATOM 827 O O . GLY A 1 107 ? -1.586 3.568 -0.064 1.00 96.50 107 GLY A O 1
ATOM 828 N N . TYR A 1 108 ? -2.350 4.361 -2.036 1.00 97.25 108 TYR A N 1
ATOM 829 C CA . TYR A 1 108 ? -3.619 4.871 -1.535 1.00 97.25 108 TYR A CA 1
ATOM 830 C C . TYR A 1 108 ? -4.458 3.783 -0.854 1.00 97.25 108 TYR A C 1
ATOM 832 O O . TYR A 1 108 ? -4.909 3.962 0.281 1.00 97.25 108 TYR A O 1
ATOM 840 N N . ALA A 1 109 ? -4.623 2.625 -1.502 1.00 96.25 109 ALA A N 1
ATOM 841 C CA . ALA A 1 109 ? -5.368 1.502 -0.938 1.00 96.25 109 ALA A CA 1
ATOM 842 C C . ALA A 1 109 ? -4.744 1.013 0.379 1.00 96.25 109 ALA A C 1
ATOM 844 O O . ALA A 1 109 ? -5.461 0.813 1.365 1.00 96.25 109 ALA A O 1
ATOM 845 N N . GLY A 1 110 ? -3.416 0.884 0.424 1.00 95.19 110 GLY A N 1
ATOM 846 C CA . GLY A 1 110 ? -2.661 0.548 1.625 1.00 95.19 110 GLY A CA 1
ATOM 847 C C . GLY A 1 110 ? -2.924 1.539 2.756 1.00 95.19 110 GLY A C 1
ATOM 848 O O . GLY A 1 110 ? -3.231 1.117 3.868 1.00 95.19 110 GLY A O 1
ATOM 849 N N . GLY A 1 111 ? -2.914 2.843 2.471 1.00 94.94 111 GLY A N 1
ATOM 850 C CA . GLY A 1 111 ? -3.215 3.885 3.458 1.00 94.94 111 GLY A CA 1
ATOM 851 C C . GLY A 1 111 ? -4.630 3.762 4.030 1.00 94.94 111 GLY A C 1
ATOM 852 O O . GLY A 1 111 ? -4.822 3.775 5.249 1.00 94.94 111 GLY A O 1
ATOM 853 N N . CYS A 1 112 ? -5.624 3.541 3.165 1.00 94.88 112 CYS A N 1
ATOM 854 C CA . CYS A 1 112 ? -7.009 3.294 3.579 1.00 94.88 112 CYS A CA 1
ATOM 855 C C . CYS A 1 112 ? -7.145 2.044 4.466 1.00 94.88 112 CYS A C 1
ATOM 857 O O . CYS A 1 112 ? -7.933 2.031 5.420 1.00 94.88 112 CYS A O 1
ATOM 859 N N . ALA A 1 113 ? -6.371 0.993 4.189 1.00 94.06 113 ALA A N 1
ATOM 860 C CA . ALA A 1 113 ? -6.363 -0.214 5.007 1.00 94.06 113 ALA A CA 1
ATOM 861 C C . ALA A 1 113 ? -5.721 0.018 6.380 1.00 94.06 113 ALA A C 1
ATOM 863 O O . ALA A 1 113 ? -6.264 -0.446 7.383 1.00 94.06 113 ALA A O 1
ATOM 864 N N . VAL A 1 114 ? -4.633 0.794 6.449 1.00 92.56 114 VAL A N 1
ATOM 865 C CA . VAL A 1 114 ? -4.009 1.194 7.720 1.00 92.56 114 VAL A CA 1
ATOM 866 C C . VAL A 1 114 ? -4.976 2.033 8.561 1.00 92.56 114 VAL A C 1
ATOM 868 O O . VAL A 1 114 ? -5.155 1.753 9.749 1.00 92.56 114 VAL A O 1
ATOM 871 N N . ALA A 1 115 ? -5.688 2.989 7.952 1.00 93.00 115 ALA A N 1
ATOM 872 C CA . ALA A 1 115 ? -6.739 3.752 8.634 1.00 93.00 115 ALA A CA 1
ATOM 873 C C . ALA A 1 115 ? -7.847 2.834 9.187 1.00 93.00 115 ALA A C 1
ATOM 875 O O . ALA A 1 115 ? -8.280 2.962 10.338 1.00 93.00 115 ALA A O 1
ATOM 876 N N . SER A 1 116 ? -8.269 1.856 8.381 1.00 91.19 116 SER A N 1
ATOM 877 C CA . SER A 1 116 ? -9.301 0.882 8.750 1.00 91.19 116 SER A CA 1
ATOM 878 C C . SER A 1 116 ? -8.881 -0.032 9.897 1.00 91.19 116 SER A C 1
ATOM 880 O O . SER A 1 116 ? -9.674 -0.346 10.796 1.00 91.19 116 SER A O 1
ATOM 882 N N . TRP A 1 117 ? -7.616 -0.439 9.900 1.00 87.69 117 TRP A N 1
ATOM 883 C CA . TRP A 1 117 ? -7.040 -1.186 11.003 1.00 87.69 117 TRP A CA 1
ATOM 884 C C . TRP A 1 117 ? -6.973 -0.343 12.278 1.00 87.69 117 TRP A C 1
ATOM 886 O O . TRP A 1 117 ? -7.374 -0.828 13.335 1.00 87.69 117 TRP A O 1
ATOM 896 N N . GLY A 1 118 ? -6.593 0.936 12.187 1.00 87.38 118 GLY A N 1
ATOM 897 C CA . GLY A 1 118 ? -6.610 1.862 13.325 1.00 87.38 118 GLY A CA 1
ATOM 898 C C . GLY A 1 118 ? -7.988 1.961 13.995 1.00 87.38 118 GLY A C 1
ATOM 899 O O . GLY A 1 118 ? -8.095 1.929 15.227 1.00 87.38 118 GLY A O 1
ATOM 900 N N . TYR A 1 119 ? -9.064 1.977 13.199 1.00 86.06 119 TYR A N 1
ATOM 901 C CA . TYR A 1 119 ? -10.435 1.889 13.713 1.00 86.06 119 TYR A CA 1
ATOM 902 C C . TYR A 1 119 ? -10.696 0.557 14.442 1.00 86.06 119 TYR A C 1
ATOM 904 O O . TYR A 1 119 ? -11.250 0.540 15.546 1.00 86.06 119 TYR A O 1
ATOM 912 N N . SER A 1 120 ? -10.268 -0.566 13.860 1.00 79.81 120 SER A N 1
ATOM 913 C CA . SER A 1 120 ? -10.435 -1.902 14.454 1.00 79.81 120 SER A CA 1
ATOM 914 C C . SER A 1 120 ? -9.648 -2.087 15.748 1.00 79.81 120 SER A C 1
ATOM 916 O O . SER A 1 120 ? -10.179 -2.628 16.718 1.00 79.81 120 SER A O 1
ATOM 918 N N . LEU A 1 121 ? -8.438 -1.539 15.822 1.00 78.56 121 LEU A N 1
ATOM 919 C CA . LEU A 1 121 ? -7.617 -1.530 17.026 1.00 78.56 121 LEU A CA 1
ATOM 920 C C . LEU A 1 121 ? -8.263 -0.697 18.142 1.00 78.56 121 LEU A C 1
ATOM 922 O O . LEU A 1 121 ? -8.272 -1.104 19.305 1.00 78.56 121 LEU A O 1
ATOM 926 N N . LYS A 1 122 ? -8.887 0.440 17.800 1.00 79.25 122 LYS A N 1
ATOM 927 C CA . LYS A 1 122 ? -9.660 1.237 18.765 1.00 79.25 122 LYS A CA 1
ATOM 928 C C . LYS A 1 122 ? -10.883 0.476 19.291 1.00 79.25 122 LYS A C 1
ATOM 930 O O . LYS A 1 122 ? -11.187 0.605 20.479 1.00 79.25 122 LYS A O 1
ATOM 935 N N . ALA A 1 123 ? -11.560 -0.285 18.431 1.00 76.12 123 ALA A N 1
ATOM 936 C CA . ALA A 1 123 ? -12.797 -0.998 18.751 1.00 76.12 123 ALA A CA 1
ATOM 937 C C . ALA A 1 123 ? -12.581 -2.304 19.540 1.00 76.12 123 ALA A C 1
ATOM 939 O O . ALA A 1 123 ? -13.394 -2.621 20.406 1.00 76.12 123 ALA A O 1
ATOM 940 N N . PHE A 1 124 ? -11.511 -3.056 19.259 1.00 69.25 124 PHE A N 1
ATOM 941 C CA . PHE A 1 124 ? -11.305 -4.401 19.820 1.00 69.25 124 PHE A CA 1
ATOM 942 C C . PHE A 1 124 ? -10.175 -4.512 20.843 1.00 69.25 124 PHE A C 1
ATOM 944 O O . PHE A 1 1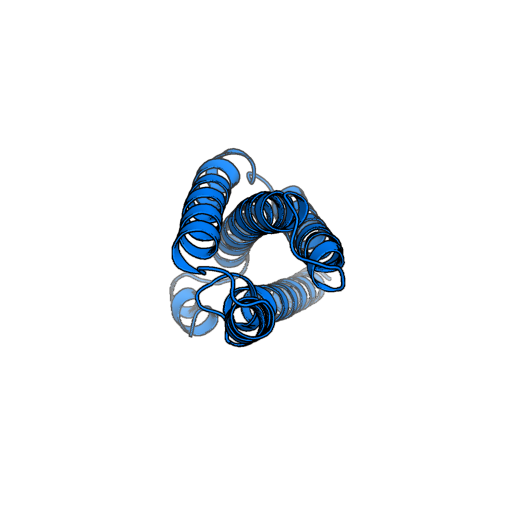24 ? -10.103 -5.520 21.546 1.00 69.25 124 PHE A O 1
ATOM 951 N N . THR A 1 125 ? -9.321 -3.494 20.967 1.00 67.44 125 THR A N 1
ATOM 952 C CA . THR A 1 125 ? -8.200 -3.514 21.911 1.00 67.44 125 THR A CA 1
ATOM 953 C C . THR A 1 125 ? -8.392 -2.456 22.998 1.00 67.44 125 THR A C 1
ATOM 955 O O . THR A 1 125 ? -8.526 -1.255 22.723 1.00 67.44 125 THR A O 1
ATOM 958 N N . SER A 1 126 ? -8.398 -2.902 24.262 1.00 67.44 126 SER A N 1
ATOM 959 C CA . SER A 1 126 ? -8.477 -2.020 25.434 1.00 67.44 126 SER A CA 1
ATOM 960 C C . SER A 1 126 ? -7.285 -1.061 25.461 1.00 67.44 126 SER A C 1
ATOM 962 O O . SER A 1 126 ? -6.194 -1.416 25.016 1.00 67.44 126 SER A O 1
ATOM 964 N N . LYS A 1 127 ? -7.477 0.169 25.964 1.00 70.06 127 LYS A N 1
ATOM 965 C CA . LYS A 1 127 ? -6.479 1.255 25.857 1.00 70.06 127 LYS A CA 1
ATOM 966 C C . LYS A 1 127 ? -5.065 0.824 26.286 1.00 70.06 127 LYS A C 1
ATOM 968 O O . LYS A 1 127 ? -4.115 1.127 25.574 1.00 70.06 127 LYS A O 1
ATOM 973 N N . ASN A 1 128 ? -4.949 0.035 27.358 1.00 72.06 128 ASN A N 1
ATOM 974 C CA . ASN A 1 128 ? -3.667 -0.425 27.912 1.00 72.06 128 ASN A CA 1
ATOM 975 C C . ASN A 1 128 ? -2.982 -1.549 27.109 1.00 72.06 128 ASN A C 1
ATOM 977 O O . ASN A 1 128 ? -1.826 -1.861 27.370 1.00 72.06 128 ASN A O 1
ATOM 981 N N . GLN A 1 129 ? -3.668 -2.173 26.146 1.00 68.94 129 GLN A N 1
ATOM 982 C CA . GLN A 1 129 ? -3.139 -3.279 25.328 1.00 68.94 129 GLN A CA 1
ATOM 983 C C . GLN A 1 129 ? -2.873 -2.871 23.869 1.00 68.94 129 GLN A C 1
ATOM 985 O O . GLN A 1 129 ? -2.385 -3.678 23.079 1.00 68.94 129 GLN A O 1
ATOM 990 N N . ARG A 1 130 ? -3.192 -1.622 23.497 1.00 69.50 130 ARG A N 1
ATOM 991 C CA . ARG A 1 130 ? -3.065 -1.115 22.121 1.00 69.50 130 ARG A CA 1
ATOM 992 C C . ARG A 1 130 ? -1.622 -1.113 21.638 1.00 69.50 130 ARG A C 1
ATOM 994 O O . ARG A 1 130 ? -1.359 -1.683 20.592 1.00 69.50 130 ARG A O 1
ATOM 1001 N N . ILE A 1 131 ? -0.700 -0.573 22.438 1.00 70.94 131 ILE A N 1
ATOM 1002 C CA . ILE A 1 131 ? 0.732 -0.523 22.099 1.00 70.94 131 ILE A CA 1
ATOM 1003 C C . ILE A 1 131 ? 1.297 -1.937 21.902 1.00 70.94 131 ILE A C 1
ATOM 1005 O O . ILE A 1 131 ? 1.996 -2.175 20.929 1.00 70.94 131 ILE A O 1
ATOM 1009 N N . LYS A 1 132 ? 0.903 -2.906 22.741 1.00 67.69 132 LYS A N 1
ATOM 1010 C CA . LYS A 1 132 ? 1.316 -4.315 22.601 1.00 67.69 132 LYS A CA 1
ATOM 1011 C C . LYS A 1 132 ? 0.764 -5.019 21.358 1.00 67.69 132 LYS A C 1
ATOM 1013 O O . LYS A 1 132 ? 1.195 -6.118 21.060 1.00 67.69 132 LYS A O 1
ATOM 1018 N N . SER A 1 133 ? -0.245 -4.448 20.701 1.00 63.62 133 SER A N 1
ATOM 1019 C CA . SER A 1 133 ? -0.777 -4.977 19.436 1.00 63.62 133 SER A CA 1
ATOM 1020 C C . SER A 1 133 ? -0.138 -4.307 18.214 1.00 63.62 133 SER A C 1
ATOM 1022 O O . SER A 1 133 ? -0.383 -4.755 17.100 1.00 63.62 133 SER A O 1
ATOM 1024 N N . CYS A 1 134 ? 0.613 -3.220 18.424 1.00 65.12 134 CYS A N 1
ATOM 1025 C CA . CYS A 1 134 ? 1.343 -2.486 17.390 1.00 65.12 134 CYS A CA 1
ATOM 1026 C C . CYS A 1 134 ? 2.846 -2.816 17.364 1.00 65.12 134 CYS A C 1
ATOM 1028 O O . CYS A 1 134 ? 3.511 -2.425 16.410 1.00 65.12 134 CYS A O 1
ATOM 1030 N N . ALA A 1 135 ? 3.361 -3.441 18.427 1.00 51.25 135 ALA A N 1
ATOM 1031 C CA . ALA A 1 135 ? 4.736 -3.917 18.575 1.00 51.25 135 ALA A CA 1
ATOM 1032 C C . ALA A 1 135 ? 4.808 -5.408 18.239 1.00 51.25 135 ALA A C 1
ATOM 1034 O O . ALA A 1 135 ? 5.827 -5.815 17.647 1.00 51.25 135 ALA A O 1
#

Radius of gyration: 16.06 Å; chains: 1; bounding box: 40×27×47 Å

Foldseek 3Di:
DVVVVLVVLVVLLLVLVVLLVCLCQQDQAVHPVVVVLCVVQVHDCVVLNVLLQVLLVVLQVVLLVVQPDLVSLVCLSVVLVVLLVVLCVCSVDHDDVSSSVSSSRNSNSSNNNVNSSVVVLVVNPDPVCSVVSVD

pLDDT: mean 86.27, std 11.49, range [48.53, 97.25]